Protein AF-D7M6C4-F1 (afdb_monomer)

Foldseek 3Di:
DDKDWDQDPNDIDIDDLDDDLDPVDPNVVSDDDDPDCVVQVAWAADDDPVCVVVCVVPNDDCVSHPDRDTWSDDPVPVPTDDD

InterPro domains:
  IPR002745 Phosphotransferase KptA/Tpt1 [PF01885] (8-78)
  IPR002745 Phosphotransferase KptA/Tpt1 [PTHR12684] (3-82)
  IPR042081 RNA 2'-phosphotransferase, C-terminal domain [G3DSA:3.20.170.30] (42-82)

Solvent-accessible surface area (backbone atoms only — not comparable to full-atom values): 5776 Å² total; per-residue (Å²): 134,63,68,49,77,47,77,58,98,88,43,83,44,77,42,73,73,70,86,70,82,58,85,88,57,69,59,71,82,75,54,82,85,79,89,49,68,83,80,50,81,43,76,40,71,90,78,60,77,90,48,47,68,58,32,76,73,68,46,87,71,42,75,89,42,88,60,74,74,67,28,73,56,53,86,82,46,92,82,49,71,83,125

Secondary structure (DSSP, 8-state):
--EEEEEETTEEEEEESS----TTS-GGGGS----SGGG-S--B----GGGHHHHHHH----TTSSS---BSS-TTSTT----

Radius of gyration: 15.75 Å; Cα contacts (8 Å, |Δi|>4): 76; chains: 1; bounding box: 35×25×39 Å

Sequence (83 aa):
TTFSLIDENGELLIRANQGHSITAVESEKLLKPILSPEEAPVCVHGTYKKNLESILSSGLKRMNRLHIHFSCGLPTDGEVIKA

Structure (mmCIF, N/CA/C/O backbone):
data_AF-D7M6C4-F1
#
_entry.id   AF-D7M6C4-F1
#
loop_
_atom_site.group_PDB
_atom_site.id
_atom_site.type_symbol
_atom_site.label_atom_id
_atom_site.label_alt_id
_atom_site.label_comp_id
_atom_site.label_asym_id
_atom_site.label_entity_id
_atom_site.label_seq_id
_atom_site.pdbx_PDB_ins_code
_atom_site.Cartn_x
_atom_site.Cartn_y
_atom_site.Cartn_z
_atom_site.occupancy
_atom_site.B_iso_or_equiv
_atom_site.auth_seq_id
_atom_site.auth_comp_id
_atom_site.auth_asym_id
_atom_site.auth_atom_id
_atom_site.pdbx_PDB_model_num
ATOM 1 N N . THR A 1 1 ? -4.751 13.979 3.482 1.00 51.91 1 THR A N 1
ATOM 2 C CA . THR A 1 1 ? -4.966 13.038 4.595 1.00 51.91 1 THR A CA 1
ATOM 3 C C . THR A 1 1 ? -6.417 13.087 4.982 1.00 51.91 1 THR A C 1
ATOM 5 O O . THR A 1 1 ? -6.903 14.163 5.296 1.00 51.91 1 THR A O 1
ATOM 8 N N . THR A 1 2 ? -7.118 11.966 4.865 1.00 67.75 2 THR A N 1
ATOM 9 C CA . THR A 1 2 ? -8.529 11.863 5.244 1.00 67.75 2 THR A CA 1
ATOM 10 C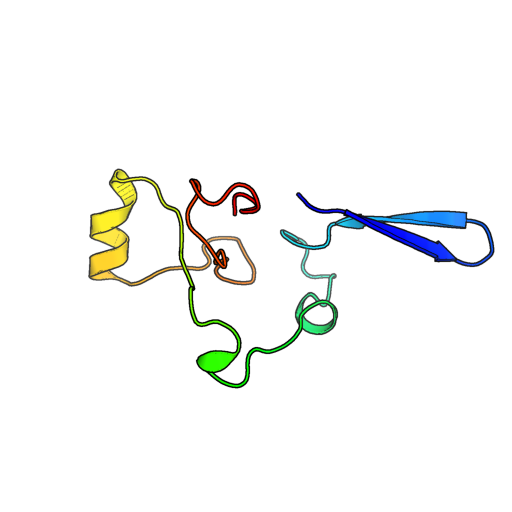 C . THR A 1 2 ? -8.612 11.567 6.736 1.00 67.75 2 THR A C 1
ATOM 12 O O . THR A 1 2 ? -7.873 10.713 7.238 1.00 67.75 2 THR A O 1
ATOM 15 N N . PHE A 1 3 ? -9.495 12.273 7.432 1.00 81.94 3 PHE A N 1
ATOM 16 C CA . PHE A 1 3 ? -9.743 12.096 8.857 1.00 81.94 3 PHE A CA 1
ATOM 17 C C . PHE A 1 3 ? -11.173 11.607 9.067 1.00 81.94 3 PHE A C 1
ATOM 19 O O . PHE A 1 3 ? -12.056 11.944 8.279 1.00 81.94 3 PHE A O 1
ATOM 26 N N . SER A 1 4 ? -11.389 10.830 10.123 1.00 83.44 4 SER A N 1
ATOM 27 C CA . SER A 1 4 ? -12.725 10.456 10.587 1.00 83.44 4 SER A CA 1
ATOM 28 C C . SER A 1 4 ? -12.965 11.016 11.980 1.00 83.44 4 SER A C 1
ATOM 30 O O . SER A 1 4 ? -12.041 11.063 12.794 1.00 83.44 4 SER A O 1
ATOM 32 N N . LEU A 1 5 ? -14.209 11.413 12.232 1.00 89.38 5 LEU A N 1
ATOM 33 C CA . LEU A 1 5 ? -14.700 11.810 13.545 1.00 89.38 5 LEU A CA 1
ATOM 34 C C . LEU A 1 5 ? -15.468 10.646 14.175 1.00 89.38 5 LEU A C 1
ATOM 36 O O . LEU A 1 5 ? -16.175 9.927 13.465 1.00 89.38 5 LEU A O 1
ATOM 40 N N . ILE A 1 6 ? -15.328 10.467 15.483 1.00 90.00 6 ILE A N 1
ATOM 41 C CA . ILE A 1 6 ? -16.112 9.516 16.274 1.00 90.00 6 ILE A CA 1
ATOM 42 C C . ILE A 1 6 ? -16.586 10.213 17.549 1.00 90.00 6 ILE A C 1
ATOM 44 O O . ILE A 1 6 ? -15.828 10.972 18.145 1.00 90.00 6 ILE A O 1
ATOM 48 N N . AS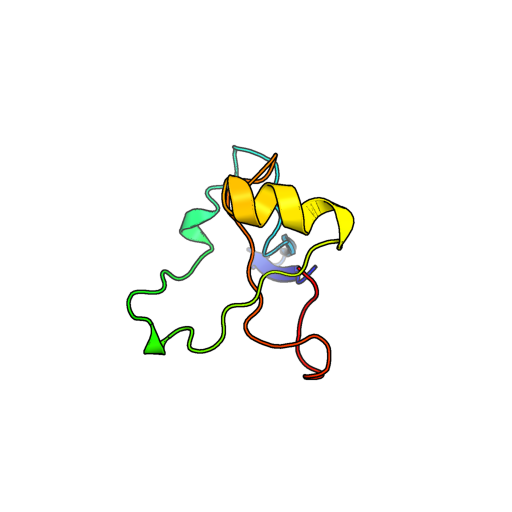P A 1 7 ? -17.845 10.000 17.922 1.00 91.62 7 ASP A N 1
ATOM 49 C CA . ASP A 1 7 ? -18.373 10.426 19.218 1.00 91.62 7 ASP A CA 1
ATOM 50 C C . ASP A 1 7 ? -18.247 9.248 20.184 1.00 91.62 7 ASP A C 1
ATOM 52 O O . ASP A 1 7 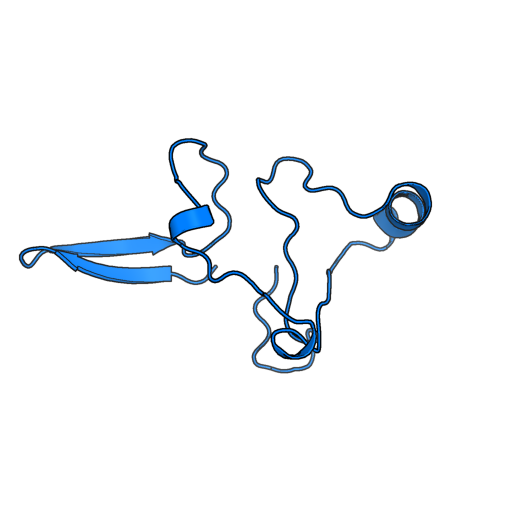? -18.805 8.175 19.930 1.00 91.62 7 ASP A O 1
ATOM 56 N N . GLU A 1 8 ? -17.480 9.427 21.255 1.00 91.25 8 GLU A N 1
ATOM 57 C CA . GLU A 1 8 ? -17.400 8.470 22.353 1.00 91.25 8 GLU A CA 1
ATOM 58 C C . GLU A 1 8 ? -17.828 9.165 23.644 1.00 91.25 8 GLU A C 1
ATOM 60 O O . GLU A 1 8 ? -17.145 10.045 24.158 1.00 91.25 8 GLU A O 1
ATOM 65 N N . ASN A 1 9 ? -18.977 8.749 24.185 1.00 89.75 9 ASN A N 1
ATOM 66 C CA . ASN A 1 9 ? -19.535 9.260 25.442 1.00 89.75 9 ASN A CA 1
ATOM 67 C C . ASN A 1 9 ? -19.750 10.790 25.471 1.00 89.75 9 ASN A C 1
ATOM 69 O O . ASN A 1 9 ? -19.634 11.403 26.532 1.00 89.75 9 ASN A O 1
ATOM 73 N N . GLY A 1 10 ? -20.090 11.407 24.332 1.00 91.31 10 GLY A N 1
ATOM 74 C CA . GLY A 1 10 ? -20.290 12.856 24.223 1.00 91.31 10 GLY A CA 1
ATOM 75 C C . GLY A 1 10 ? -19.003 13.659 24.023 1.00 91.31 10 GLY A C 1
ATOM 76 O O . GLY A 1 10 ? -19.053 14.891 24.008 1.00 91.31 10 GLY A O 1
ATOM 77 N N . GLU A 1 11 ? -17.860 12.990 23.852 1.00 92.25 11 GLU A N 1
ATOM 78 C CA . GLU A 1 11 ? -16.617 13.608 23.404 1.00 92.25 11 GLU A CA 1
ATOM 79 C C . GLU A 1 11 ? -16.380 13.320 21.919 1.00 92.25 11 GLU A C 1
ATOM 81 O O . GLU A 1 11 ? -16.390 12.173 21.466 1.00 92.25 11 GLU A O 1
ATOM 86 N N . LEU A 1 12 ? -16.133 14.384 21.151 1.00 93.56 12 LEU A N 1
ATOM 87 C CA . LEU A 1 12 ? -15.820 14.282 19.732 1.00 93.56 12 LEU A CA 1
ATOM 88 C C . LEU A 1 12 ? -14.317 14.049 19.542 1.00 93.56 12 LEU A C 1
ATOM 90 O O . LEU A 1 12 ? -13.497 14.933 19.798 1.00 93.56 12 LEU A O 1
ATOM 94 N N . LEU A 1 13 ? -13.961 12.874 1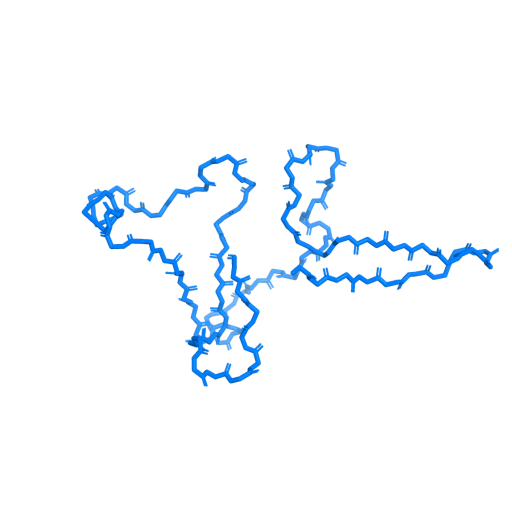9.035 1.00 91.38 13 LEU A N 1
ATOM 95 C CA . LEU A 1 13 ? -12.590 12.463 18.755 1.00 91.38 13 LEU A CA 1
ATOM 96 C C . LEU A 1 13 ? -12.323 12.474 17.244 1.00 91.38 13 LEU A C 1
ATOM 98 O O . LEU A 1 13 ? -13.212 12.215 16.433 1.00 91.38 13 LEU A O 1
ATOM 102 N N . ILE A 1 14 ? -11.075 12.743 16.851 1.00 90.25 14 ILE A N 1
ATOM 103 C CA . ILE A 1 14 ? -10.616 12.707 15.455 1.00 90.25 14 ILE A CA 1
ATOM 104 C C . ILE A 1 14 ? -9.472 11.711 15.296 1.00 90.25 14 ILE A C 1
ATOM 106 O O . ILE A 1 14 ? -8.575 11.635 16.135 1.00 90.25 14 ILE A O 1
ATOM 110 N N . ARG A 1 15 ? -9.457 10.979 14.180 1.00 85.19 15 ARG A N 1
ATOM 111 C CA . ARG A 1 15 ? -8.332 10.113 13.809 1.00 85.19 15 ARG A CA 1
ATOM 112 C C . ARG A 1 15 ? -7.943 10.271 12.349 1.00 85.19 15 ARG A C 1
ATOM 114 O O . ARG A 1 15 ? -8.786 10.542 11.495 1.00 85.19 15 ARG A O 1
ATOM 121 N N . ALA A 1 16 ? -6.667 10.043 12.055 1.00 79.75 16 ALA A N 1
ATOM 122 C CA . ALA A 1 16 ? -6.225 9.817 10.687 1.00 79.75 16 ALA A CA 1
ATOM 123 C C . ALA A 1 16 ? -6.677 8.423 10.233 1.00 79.75 16 ALA A C 1
ATOM 125 O O . ALA A 1 16 ? -6.609 7.460 10.994 1.00 79.75 16 ALA A O 1
ATOM 126 N N . ASN A 1 17 ? -7.131 8.304 8.986 1.00 73.88 17 ASN A N 1
ATOM 127 C CA . ASN A 1 17 ? -7.553 7.008 8.447 1.00 73.88 17 ASN A CA 1
ATOM 128 C C . ASN A 1 17 ? -6.401 6.222 7.814 1.00 73.88 17 ASN A C 1
ATOM 130 O O . ASN A 1 17 ? -6.514 5.014 7.644 1.00 73.88 17 ASN A O 1
ATOM 134 N N . GLN A 1 18 ? -5.304 6.894 7.452 1.00 69.06 18 GLN A N 1
ATOM 135 C CA . GLN A 1 18 ? -4.142 6.286 6.806 1.00 69.06 18 GLN A CA 1
ATOM 136 C C . GLN A 1 18 ? -2.852 7.056 7.098 1.00 69.06 18 GLN A C 1
ATOM 138 O O . GLN A 1 18 ? -2.884 8.243 7.424 1.00 69.06 18 GLN A O 1
ATOM 143 N N . GLY A 1 19 ? -1.711 6.394 6.874 1.00 70.56 19 GLY A N 1
ATOM 144 C CA . GLY A 1 19 ? -0.385 7.022 6.924 1.00 70.56 19 GLY A CA 1
ATOM 145 C C . GLY A 1 19 ? 0.279 7.014 8.301 1.00 70.56 19 GLY A C 1
ATOM 146 O O . GLY A 1 19 ? 1.140 7.849 8.562 1.00 70.56 19 GLY A O 1
ATOM 147 N N . HIS A 1 20 ? -0.106 6.085 9.176 1.00 73.56 20 HIS A N 1
ATOM 148 C CA . HIS A 1 20 ? 0.531 5.906 10.476 1.00 73.56 20 HIS A CA 1
ATOM 149 C C . HIS A 1 20 ? 1.955 5.351 10.320 1.00 73.56 20 HIS A C 1
ATOM 151 O O . HIS A 1 20 ? 2.183 4.373 9.610 1.00 73.56 20 HIS A O 1
ATOM 157 N N . SER A 1 21 ? 2.903 5.963 11.028 1.00 68.25 21 SER A N 1
ATOM 158 C CA . SER A 1 21 ? 4.280 5.4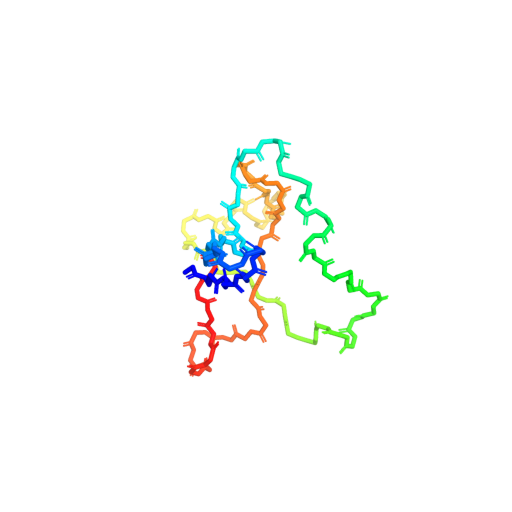62 11.180 1.00 68.25 21 SER A CA 1
ATOM 159 C C . SER A 1 21 ? 4.539 4.890 12.583 1.00 68.25 21 SER A C 1
ATOM 161 O O . SER A 1 21 ? 5.673 4.559 12.915 1.00 68.25 21 SER A O 1
ATOM 163 N N . ILE A 1 22 ? 3.502 4.818 13.424 1.00 76.25 22 ILE A N 1
ATOM 164 C CA . ILE A 1 22 ? 3.560 4.366 14.819 1.00 76.25 22 ILE A CA 1
ATOM 165 C C . ILE A 1 22 ? 3.138 2.895 14.869 1.00 76.25 22 ILE A C 1
ATOM 167 O O . ILE A 1 22 ? 2.097 2.536 14.328 1.00 76.25 22 ILE A O 1
ATOM 171 N N . THR A 1 23 ? 3.920 2.051 15.541 1.00 69.44 23 THR A N 1
ATOM 172 C CA . THR A 1 23 ? 3.704 0.592 15.603 1.00 69.44 23 THR A CA 1
ATOM 173 C C . THR A 1 23 ? 2.567 0.160 16.529 1.00 69.44 23 THR A C 1
ATOM 175 O O . THR A 1 23 ? 2.089 -0.960 16.412 1.00 69.44 23 THR A O 1
ATOM 178 N N . ALA A 1 24 ? 2.124 1.030 17.440 1.00 77.94 24 ALA A N 1
ATOM 179 C CA . ALA A 1 24 ? 1.025 0.749 18.366 1.00 77.94 24 ALA A CA 1
ATOM 180 C C . ALA A 1 24 ? -0.362 0.751 17.696 1.00 77.94 24 ALA A C 1
ATOM 182 O O . ALA A 1 24 ? -1.336 0.315 18.303 1.00 77.94 24 ALA A O 1
ATOM 183 N N . VAL A 1 25 ? -0.469 1.260 16.463 1.00 73.25 25 VAL A N 1
ATOM 184 C CA . VAL A 1 25 ? -1.724 1.259 15.707 1.00 73.25 25 VAL A CA 1
ATOM 185 C C . VAL A 1 25 ? -1.819 -0.039 14.919 1.00 73.25 25 VAL A C 1
ATOM 187 O O . VAL A 1 25 ? -1.058 -0.250 13.975 1.00 73.25 25 VAL A O 1
ATOM 190 N N . GLU A 1 26 ? -2.797 -0.873 15.268 1.00 75.69 26 GLU A N 1
ATOM 191 C CA . GLU A 1 26 ? -3.177 -2.057 14.493 1.00 75.69 26 GLU A CA 1
ATOM 192 C C . GLU A 1 26 ? -3.883 -1.630 13.199 1.00 75.69 26 GLU A C 1
ATOM 194 O O . GLU A 1 26 ? -5.112 -1.651 13.086 1.00 75.69 26 GLU A O 1
ATOM 199 N N . SER A 1 27 ? -3.092 -1.167 12.232 1.00 71.19 27 SER A N 1
ATOM 200 C CA . SER A 1 27 ? -3.585 -0.580 10.985 1.00 71.19 27 SER A CA 1
ATOM 201 C C . SER A 1 27 ? -4.449 -1.571 10.211 1.00 71.19 27 SER A C 1
ATOM 203 O O . SER A 1 27 ? -5.447 -1.173 9.624 1.00 71.19 27 SER A O 1
ATOM 205 N N . GLU A 1 28 ? -4.152 -2.864 10.296 1.00 74.31 28 GLU A N 1
ATOM 206 C CA . GLU A 1 28 ? -4.909 -3.949 9.677 1.00 74.31 28 GLU A CA 1
ATOM 207 C C . GLU A 1 28 ? -6.378 -3.985 10.130 1.00 74.31 28 GLU A C 1
ATOM 209 O O . GLU A 1 28 ? -7.250 -4.293 9.321 1.00 74.31 28 GLU A O 1
ATOM 214 N N . LYS A 1 29 ? -6.683 -3.604 11.381 1.00 79.50 29 LYS A N 1
ATOM 215 C CA . LYS A 1 29 ? -8.069 -3.517 11.886 1.00 79.50 29 LYS A CA 1
ATOM 216 C C . LYS A 1 29 ? -8.854 -2.344 11.290 1.00 79.50 29 LYS A C 1
ATOM 218 O O . LYS A 1 29 ? -10.076 -2.302 11.408 1.00 79.50 29 LYS A O 1
ATOM 223 N N . LEU A 1 30 ? -8.167 -1.377 10.683 1.00 75.94 30 LEU A N 1
ATOM 224 C CA . LEU A 1 30 ? -8.764 -0.186 10.072 1.00 75.94 30 LEU A CA 1
ATOM 225 C C . LEU A 1 30 ? -8.951 -0.330 8.555 1.00 75.94 30 LEU A C 1
ATOM 227 O O . LEU A 1 30 ? -9.514 0.567 7.925 1.00 75.94 30 LEU A O 1
ATOM 231 N N . LEU A 1 31 ? -8.475 -1.429 7.965 1.00 80.31 31 LEU A N 1
ATOM 232 C CA . LEU A 1 31 ? -8.490 -1.663 6.525 1.00 80.31 31 LEU A CA 1
ATOM 233 C C . LEU A 1 31 ? -9.496 -2.748 6.152 1.00 80.31 31 LEU A C 1
ATOM 235 O O . LEU A 1 31 ? -9.736 -3.693 6.899 1.00 80.31 31 LEU A O 1
ATOM 239 N N . LYS A 1 32 ? -10.054 -2.632 4.945 1.00 83.44 32 LYS A N 1
ATOM 240 C CA . LYS A 1 32 ? -10.821 -3.706 4.316 1.00 83.44 32 LYS A CA 1
ATOM 241 C C . LYS A 1 32 ? -9.888 -4.494 3.386 1.00 83.44 32 LYS A C 1
ATOM 243 O O . LYS A 1 32 ? -9.267 -3.870 2.524 1.00 83.44 32 LYS A O 1
ATOM 248 N N . PRO A 1 33 ? -9.777 -5.826 3.533 1.00 87.06 33 PRO A N 1
ATOM 249 C CA . PRO A 1 33 ? -8.992 -6.633 2.609 1.00 87.06 33 PRO A CA 1
ATOM 250 C C . PRO A 1 33 ? -9.639 -6.641 1.220 1.00 87.06 33 PRO A C 1
ATOM 252 O O . PRO A 1 33 ? -10.861 -6.695 1.108 1.00 87.06 33 PRO A O 1
ATOM 255 N N . ILE A 1 34 ? -8.799 -6.611 0.186 1.00 88.94 34 ILE A N 1
ATOM 256 C CA . ILE A 1 34 ? -9.180 -6.842 -1.211 1.00 88.94 34 ILE A CA 1
ATOM 257 C C . ILE A 1 34 ? -8.997 -8.337 -1.467 1.00 88.94 34 ILE A C 1
ATOM 259 O O . ILE A 1 34 ? -7.872 -8.835 -1.364 1.00 88.94 34 ILE A O 1
ATOM 263 N N . LEU A 1 35 ? -10.083 -9.057 -1.748 1.00 92.62 35 LEU A N 1
ATOM 264 C CA . LEU A 1 35 ? -10.052 -10.517 -1.922 1.00 92.62 35 LEU A CA 1
ATOM 265 C C . LEU A 1 35 ? -10.037 -10.940 -3.393 1.00 92.62 35 LEU A C 1
ATOM 267 O O . LEU A 1 35 ? -9.731 -12.092 -3.700 1.00 92.62 35 LEU A O 1
ATOM 271 N N . SER A 1 36 ? -10.346 -10.011 -4.294 1.00 94.38 36 SER A N 1
ATOM 272 C CA . SER A 1 36 ? -10.443 -10.252 -5.727 1.00 94.38 36 SER A CA 1
ATOM 273 C C . SER A 1 36 ? -9.982 -9.023 -6.528 1.00 94.38 36 SER A C 1
ATOM 275 O O . SER A 1 36 ? -10.143 -7.892 -6.058 1.00 94.38 36 SER A O 1
ATOM 277 N N . PRO A 1 37 ? -9.380 -9.192 -7.721 1.00 89.75 37 PRO A N 1
ATOM 278 C CA . PRO A 1 37 ? -8.993 -8.066 -8.577 1.00 89.75 37 PRO A CA 1
ATOM 279 C C . PRO A 1 37 ? -10.160 -7.135 -8.942 1.00 89.75 37 PRO A C 1
ATOM 281 O O . PRO A 1 37 ? -9.958 -5.939 -9.145 1.00 89.75 37 PRO A O 1
ATOM 284 N N . GLU A 1 38 ? -11.382 -7.662 -8.986 1.00 93.25 38 GLU A N 1
ATOM 285 C CA . GLU A 1 38 ? -12.606 -6.925 -9.303 1.00 93.25 38 GLU A CA 1
ATOM 286 C C . GLU A 1 38 ? -12.955 -5.868 -8.243 1.00 93.25 38 GL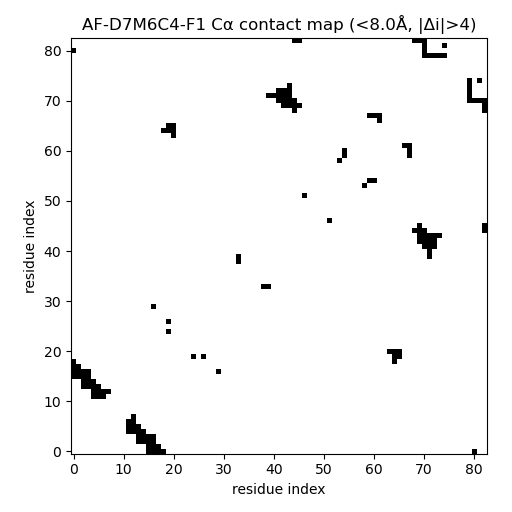U A C 1
ATOM 288 O O . GLU A 1 38 ? -13.612 -4.877 -8.557 1.00 93.25 38 GLU A O 1
ATOM 293 N N . GLU A 1 39 ? -12.495 -6.037 -7.000 1.00 90.69 39 GLU A N 1
ATOM 294 C CA . GLU A 1 39 ? -12.668 -5.047 -5.929 1.00 90.69 39 GLU A CA 1
ATOM 295 C C . GLU A 1 39 ? -11.739 -3.830 -6.080 1.00 90.69 39 GLU A C 1
ATOM 297 O O . GLU A 1 39 ? -12.000 -2.783 -5.484 1.00 90.69 39 GLU A O 1
ATOM 302 N N . ALA A 1 40 ? -10.666 -3.948 -6.868 1.00 89.75 40 ALA A N 1
ATOM 303 C CA . ALA A 1 40 ? -9.701 -2.879 -7.125 1.00 89.75 40 ALA A CA 1
ATOM 304 C C . ALA A 1 40 ? -9.223 -2.894 -8.593 1.00 89.75 40 ALA A C 1
ATOM 306 O O . ALA A 1 40 ? -8.040 -3.124 -8.861 1.00 89.75 40 ALA A O 1
ATOM 307 N N . PRO A 1 41 ? -10.124 -2.617 -9.557 1.00 90.12 41 PRO A N 1
ATOM 308 C CA . PRO A 1 41 ? -9.832 -2.733 -10.988 1.00 90.12 41 PRO A CA 1
ATOM 309 C C . PRO A 1 41 ? -8.786 -1.718 -11.473 1.00 90.12 41 PRO A C 1
ATOM 311 O O . PRO A 1 41 ? -8.128 -1.930 -12.490 1.00 90.12 41 PRO A O 1
ATOM 314 N N . VAL A 1 42 ? -8.615 -0.617 -10.737 1.00 89.12 42 VAL A N 1
ATOM 315 C CA . VAL A 1 42 ? -7.565 0.379 -10.947 1.00 89.12 42 VAL A CA 1
ATOM 316 C C . VAL A 1 42 ? -6.745 0.474 -9.667 1.00 89.12 42 VAL A C 1
ATOM 318 O O . VAL A 1 42 ? -7.280 0.719 -8.589 1.00 89.12 42 VAL A O 1
ATOM 321 N N . CYS A 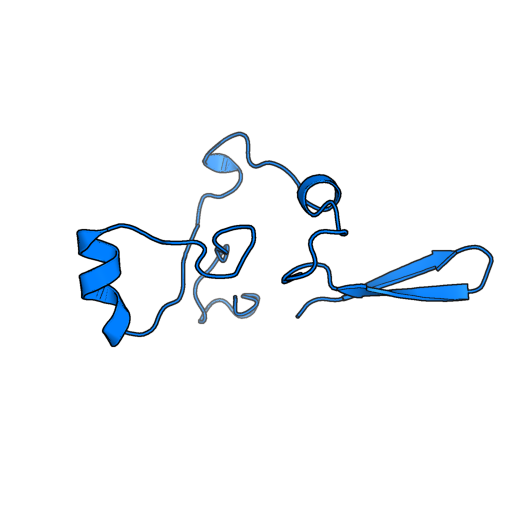1 43 ? -5.435 0.274 -9.790 1.00 90.75 43 CYS A N 1
ATOM 322 C CA . CYS A 1 43 ? -4.503 0.271 -8.669 1.00 90.75 43 CYS A CA 1
ATOM 323 C C . CYS A 1 43 ? -3.201 0.946 -9.108 1.00 90.75 43 CYS A C 1
ATOM 325 O O . CYS A 1 43 ? -2.352 0.336 -9.761 1.00 90.75 43 CYS A O 1
ATOM 327 N N . VAL A 1 44 ? -3.062 2.240 -8.811 1.00 92.31 44 VAL A N 1
ATOM 328 C CA . VAL A 1 44 ? -1.939 3.059 -9.290 1.00 92.31 44 VAL A CA 1
ATOM 329 C C . VAL A 1 44 ? -1.049 3.522 -8.144 1.00 92.31 44 VAL A C 1
ATOM 331 O O . VAL A 1 44 ? -1.525 3.898 -7.076 1.00 92.31 44 VAL A O 1
ATOM 334 N N . HIS A 1 45 ? 0.264 3.534 -8.370 1.00 92.25 45 HIS A N 1
ATOM 335 C CA . HIS A 1 45 ? 1.241 4.065 -7.422 1.00 92.25 45 HIS A CA 1
ATOM 336 C C . HIS A 1 45 ? 1.961 5.270 -8.030 1.00 92.25 45 HIS A C 1
ATOM 338 O O . HIS A 1 45 ? 2.733 5.136 -8.980 1.00 92.25 45 HIS A O 1
ATOM 344 N N . GLY A 1 46 ? 1.714 6.458 -7.478 1.00 90.62 46 GLY A N 1
ATOM 345 C CA . GLY A 1 46 ? 2.415 7.675 -7.879 1.00 90.62 46 GLY A CA 1
ATOM 346 C C . GLY A 1 46 ? 3.846 7.697 -7.340 1.00 90.62 46 GLY A C 1
ATOM 347 O O . GLY A 1 46 ? 4.072 7.457 -6.158 1.00 90.62 46 GLY A O 1
ATOM 348 N N . THR A 1 47 ? 4.823 8.020 -8.189 1.00 92.81 47 THR A N 1
ATOM 349 C CA . THR A 1 47 ? 6.230 8.151 -7.781 1.00 92.81 47 THR A CA 1
ATOM 350 C C . THR A 1 47 ? 6.952 9.227 -8.587 1.00 92.81 47 THR A C 1
ATOM 352 O O . THR A 1 47 ? 6.480 9.677 -9.631 1.00 92.81 47 THR A O 1
ATOM 355 N N . TYR A 1 48 ? 8.127 9.640 -8.115 1.00 94.62 48 TYR A N 1
ATOM 356 C CA . TYR A 1 48 ? 8.997 10.550 -8.854 1.00 94.62 48 TYR A CA 1
ATOM 357 C C . TYR A 1 48 ? 9.753 9.811 -9.959 1.00 94.62 48 TYR A C 1
ATOM 359 O O . TYR A 1 48 ? 10.251 8.709 -9.736 1.00 94.62 48 TYR A O 1
ATOM 367 N N . LYS A 1 49 ? 9.953 10.464 -11.113 1.00 96.12 49 LYS A N 1
ATOM 368 C CA . LYS A 1 49 ? 10.675 9.892 -12.268 1.00 96.12 49 LYS A CA 1
ATOM 369 C C . LYS A 1 49 ? 12.045 9.307 -11.897 1.00 96.12 49 LYS A C 1
ATOM 371 O O . LYS A 1 49 ? 12.400 8.242 -12.383 1.00 96.12 49 LYS A O 1
ATOM 376 N N . LYS A 1 50 ? 12.777 9.956 -10.984 1.00 97.38 50 LYS A N 1
ATOM 377 C CA . LYS A 1 50 ? 14.090 9.494 -10.494 1.00 97.38 50 LYS A CA 1
ATOM 378 C C . LYS A 1 50 ? 14.066 8.112 -9.821 1.00 97.38 50 LYS A C 1
ATOM 380 O O . LYS A 1 50 ? 15.099 7.467 -9.734 1.00 97.38 50 LYS A O 1
ATOM 385 N N . ASN A 1 51 ? 12.909 7.665 -9.333 1.00 96.19 51 ASN A N 1
ATOM 386 C CA . ASN A 1 51 ? 12.765 6.372 -8.667 1.00 96.19 51 ASN A CA 1
ATOM 387 C C . ASN A 1 51 ? 12.438 5.239 -9.654 1.00 96.19 51 ASN A C 1
ATOM 389 O O . ASN A 1 51 ? 12.455 4.078 -9.253 1.00 96.19 51 ASN A O 1
ATOM 393 N N . LEU A 1 52 ? 12.118 5.556 -10.917 1.00 96.44 52 LEU A N 1
ATOM 394 C CA . LEU A 1 52 ? 11.592 4.589 -11.882 1.00 96.44 52 LEU A CA 1
ATOM 395 C C . LEU A 1 52 ? 12.560 3.429 -12.128 1.00 96.44 52 LEU A C 1
ATOM 397 O O . LEU A 1 52 ? 12.144 2.280 -12.055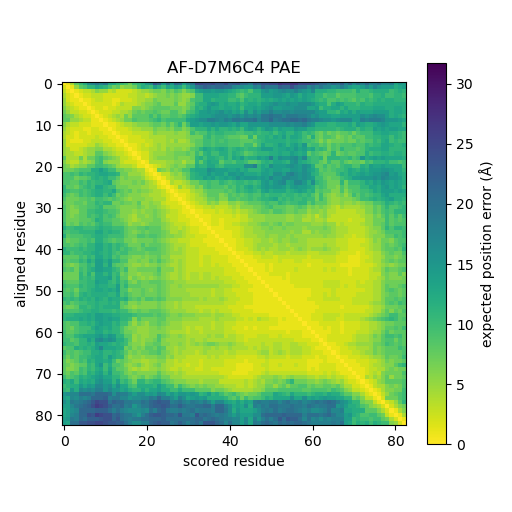 1.00 96.44 52 LEU A O 1
ATOM 401 N N . GLU A 1 53 ? 13.845 3.709 -12.352 1.00 97.94 53 GLU A N 1
ATOM 402 C CA . GLU A 1 53 ? 14.853 2.664 -12.592 1.00 97.94 53 GLU A CA 1
ATOM 403 C C . GLU A 1 53 ? 14.978 1.706 -11.401 1.00 97.94 53 GLU A C 1
ATOM 405 O O . GLU A 1 53 ? 14.989 0.488 -11.569 1.00 97.94 53 GLU A O 1
ATOM 410 N N . SER A 1 54 ? 14.983 2.243 -10.176 1.00 97.38 54 SER A N 1
ATOM 411 C CA . SER A 1 54 ? 15.030 1.428 -8.959 1.00 97.38 54 SER A CA 1
ATOM 412 C C . SER A 1 54 ? 13.779 0.555 -8.796 1.00 97.38 54 SER A C 1
ATOM 414 O O . SER A 1 54 ? 13.893 -0.604 -8.388 1.00 97.38 54 SER A O 1
ATOM 416 N N . ILE A 1 55 ? 12.602 1.085 -9.143 1.00 97.38 55 ILE A N 1
ATOM 417 C CA . ILE A 1 55 ? 11.328 0.356 -9.082 1.00 97.38 55 ILE A CA 1
ATOM 418 C C . ILE A 1 55 ? 11.275 -0.737 -10.153 1.00 97.38 55 ILE A C 1
ATOM 420 O O . ILE A 1 55 ? 10.871 -1.853 -9.847 1.00 97.38 55 ILE A O 1
ATOM 424 N N . LEU A 1 56 ? 11.722 -0.462 -11.381 1.00 97.12 56 LEU A N 1
ATOM 425 C CA . LEU A 1 56 ? 11.795 -1.471 -12.444 1.00 97.12 56 LEU A CA 1
ATOM 426 C C . LEU A 1 56 ? 12.787 -2.588 -12.101 1.00 97.12 56 LEU A C 1
ATOM 428 O O . LEU A 1 56 ? 12.538 -3.746 -12.417 1.00 97.12 56 LEU A O 1
ATOM 432 N N . SER A 1 57 ? 13.889 -2.252 -11.426 1.00 97.88 57 SER A N 1
ATOM 433 C CA . SER A 1 57 ? 14.902 -3.230 -11.030 1.00 97.88 57 SER A CA 1
ATOM 434 C C . SER A 1 57 ? 14.499 -4.076 -9.818 1.00 97.88 57 SER A C 1
ATOM 436 O O . SER A 1 57 ? 14.829 -5.258 -9.775 1.00 97.88 57 SER A O 1
ATOM 438 N N . SER A 1 58 ? 13.841 -3.487 -8.813 1.00 96.75 58 SER A N 1
ATOM 439 C CA . SER A 1 58 ? 13.653 -4.129 -7.498 1.00 96.75 58 SER A CA 1
ATOM 440 C C . SER A 1 58 ? 12.210 -4.180 -6.995 1.00 96.75 58 SER A C 1
ATOM 442 O O . SER A 1 58 ? 11.969 -4.647 -5.882 1.00 96.75 58 SER A O 1
ATOM 444 N N . GLY A 1 59 ? 11.256 -3.714 -7.799 1.00 96.88 59 GLY A N 1
ATOM 445 C CA . GLY A 1 59 ? 9.856 -3.577 -7.418 1.00 96.88 59 GLY A CA 1
ATOM 446 C C . GLY A 1 59 ? 9.589 -2.390 -6.486 1.00 96.88 59 GLY A C 1
ATOM 447 O O . GLY A 1 59 ? 10.486 -1.649 -6.074 1.00 96.88 59 GLY A O 1
ATOM 448 N N . LEU A 1 60 ? 8.311 -2.202 -6.148 1.00 96.25 60 LEU A N 1
ATOM 449 C CA . LEU A 1 60 ? 7.894 -1.224 -5.145 1.00 96.25 60 LEU A CA 1
ATOM 450 C C . LEU A 1 60 ? 8.318 -1.682 -3.745 1.00 96.25 60 LEU A C 1
ATOM 452 O O . LEU A 1 60 ? 8.203 -2.853 -3.390 1.00 96.25 60 LEU A O 1
ATOM 456 N N . LYS A 1 61 ? 8.765 -0.733 -2.920 1.00 93.31 61 LYS A N 1
ATOM 457 C CA . LYS A 1 61 ? 9.151 -0.971 -1.525 1.00 93.31 61 LYS A CA 1
ATOM 458 C C . LYS A 1 61 ? 8.296 -0.110 -0.609 1.00 93.31 61 LYS A C 1
ATOM 460 O O . LYS A 1 61 ? 8.064 1.061 -0.900 1.00 93.31 61 LYS A O 1
ATOM 465 N N . ARG A 1 62 ? 7.904 -0.657 0.546 1.00 87.88 62 ARG A N 1
ATOM 466 C CA . ARG A 1 62 ? 7.191 0.100 1.596 1.00 87.88 62 ARG A CA 1
ATOM 467 C C . ARG A 1 62 ? 8.024 1.248 2.184 1.00 87.88 62 ARG A C 1
ATOM 469 O O . ARG A 1 62 ? 7.476 2.168 2.784 1.00 87.88 62 ARG A O 1
ATOM 476 N N . MET A 1 63 ? 9.349 1.202 2.006 1.00 88.44 63 MET A N 1
ATOM 477 C CA . MET A 1 63 ? 10.303 2.112 2.645 1.00 88.44 63 MET A CA 1
ATOM 478 C C . MET A 1 63 ? 10.079 2.130 4.168 1.00 88.44 63 MET A C 1
ATOM 480 O O . MET A 1 63 ? 10.048 1.071 4.789 1.00 88.44 63 MET A O 1
ATOM 484 N N . ASN A 1 64 ? 9.875 3.305 4.765 1.00 84.06 64 ASN A N 1
ATOM 485 C CA . ASN A 1 64 ? 9.621 3.450 6.200 1.00 84.06 64 ASN A CA 1
ATOM 486 C C . ASN A 1 64 ? 8.137 3.281 6.585 1.00 84.06 64 ASN A C 1
ATOM 488 O O . ASN A 1 64 ? 7.797 3.466 7.749 1.00 84.06 64 ASN A O 1
ATOM 492 N N . ARG A 1 65 ? 7.243 2.962 5.637 1.00 78.88 65 ARG A N 1
ATOM 493 C CA . ARG A 1 65 ? 5.808 2.748 5.901 1.00 78.88 65 ARG A CA 1
ATOM 494 C C . ARG A 1 65 ? 5.511 1.284 6.220 1.00 78.88 65 ARG A C 1
ATOM 496 O O . ARG A 1 65 ? 6.326 0.403 5.937 1.00 78.88 65 ARG A O 1
ATOM 503 N N . LEU A 1 66 ? 4.328 1.029 6.779 1.00 79.12 66 LEU A N 1
ATOM 504 C CA . LEU A 1 66 ? 3.828 -0.324 7.043 1.00 79.12 66 LEU A CA 1
ATOM 505 C C . LEU A 1 66 ? 3.433 -1.048 5.747 1.00 79.12 66 LEU A C 1
ATOM 507 O O . LEU A 1 66 ? 3.847 -2.184 5.528 1.00 79.12 66 LEU A O 1
ATOM 511 N N . HIS A 1 67 ? 2.735 -0.356 4.840 1.00 83.81 67 HIS A N 1
ATOM 512 C CA . HIS A 1 67 ? 2.269 -0.907 3.564 1.00 83.81 67 HIS A CA 1
ATOM 513 C C . HIS A 1 67 ? 2.643 -0.003 2.380 1.00 83.81 67 HIS A C 1
ATOM 515 O O . HIS A 1 67 ? 2.934 1.185 2.545 1.00 83.81 67 HIS A O 1
ATOM 521 N N . ILE A 1 68 ? 2.628 -0.565 1.168 1.00 88.44 68 ILE A N 1
ATOM 522 C CA . ILE A 1 68 ? 2.706 0.211 -0.077 1.00 88.44 68 ILE A CA 1
ATOM 523 C C . ILE A 1 68 ? 1.316 0.789 -0.345 1.00 88.44 68 ILE A C 1
ATOM 525 O O . ILE A 1 68 ? 0.326 0.066 -0.309 1.00 88.44 68 ILE A O 1
ATOM 529 N N . HIS A 1 69 ? 1.243 2.096 -0.585 1.00 86.94 69 HIS A N 1
ATOM 530 C CA . HIS A 1 69 ? -0.021 2.786 -0.820 1.00 86.94 69 HIS A CA 1
ATOM 531 C C . HIS A 1 69 ? -0.311 2.875 -2.316 1.00 86.94 69 HIS A C 1
ATOM 533 O O . HIS A 1 69 ? 0.570 3.230 -3.105 1.00 86.94 69 HIS A O 1
ATOM 539 N N . PHE A 1 70 ? -1.561 2.611 -2.672 1.00 89.50 70 PHE A N 1
ATOM 540 C CA . PHE A 1 70 ? -2.084 2.741 -4.024 1.00 89.50 70 PHE A CA 1
ATOM 541 C C . PHE A 1 70 ? -3.283 3.688 -4.032 1.00 89.50 70 PHE A C 1
ATOM 543 O O . PHE A 1 70 ? -3.933 3.896 -3.007 1.00 89.50 70 PHE A O 1
ATOM 550 N N . SER A 1 71 ? -3.561 4.254 -5.199 1.00 87.25 71 SER A N 1
ATOM 551 C CA . SER A 1 71 ? -4.771 5.008 -5.505 1.00 87.25 71 SER A CA 1
ATOM 552 C C . SER A 1 71 ? -5.670 4.185 -6.430 1.00 87.25 71 SER A C 1
ATOM 554 O O . SER A 1 71 ? -5.177 3.416 -7.258 1.00 87.25 71 SER A O 1
ATOM 556 N N . CYS A 1 72 ? -6.982 4.382 -6.311 1.00 87.75 72 CYS A N 1
ATOM 557 C CA . CYS A 1 72 ? -8.000 3.782 -7.173 1.00 87.75 72 CYS A CA 1
ATOM 558 C C . CYS A 1 72 ? -8.238 4.550 -8.488 1.00 87.75 72 CYS A C 1
ATOM 560 O O . CYS A 1 72 ? -9.116 4.176 -9.256 1.00 87.75 72 CYS A O 1
ATOM 562 N N . GLY A 1 73 ? -7.477 5.613 -8.761 1.00 85.12 73 GLY A N 1
ATOM 563 C CA . GLY A 1 73 ? -7.640 6.431 -9.965 1.00 85.12 73 GLY A CA 1
ATOM 564 C C . GLY A 1 73 ? -6.436 7.318 -10.268 1.00 85.12 73 GLY A C 1
ATOM 565 O O . GLY A 1 73 ? -5.504 7.433 -9.457 1.00 85.12 73 GLY A O 1
ATOM 566 N N . LEU A 1 74 ? -6.460 7.954 -11.440 1.00 83.06 74 LEU A N 1
ATOM 567 C CA . LEU A 1 74 ? -5.435 8.895 -11.885 1.00 83.06 74 LEU A CA 1
ATOM 568 C C . LEU A 1 74 ? -5.645 10.283 -11.263 1.00 83.06 74 LEU A C 1
ATOM 570 O O . LEU A 1 74 ? -6.770 10.668 -10.976 1.00 83.06 74 LEU A O 1
ATOM 574 N N . PRO A 1 75 ? -4.592 11.109 -11.122 1.00 73.38 75 PRO A N 1
ATOM 575 C CA . PRO A 1 75 ? -4.727 12.457 -10.558 1.00 73.38 75 PRO A CA 1
ATOM 576 C C . PRO A 1 75 ? -5.722 13.379 -11.286 1.00 73.38 75 PRO A C 1
ATOM 578 O O . PRO A 1 75 ? -6.091 14.415 -10.744 1.00 73.38 75 PRO A O 1
ATOM 581 N N . THR A 1 76 ? -6.091 13.048 -12.526 1.00 75.38 76 THR A N 1
ATOM 582 C CA . THR A 1 76 ? -7.067 13.770 -13.355 1.00 75.38 76 THR A CA 1
ATOM 583 C C . THR A 1 76 ? -8.515 13.418 -13.032 1.00 75.38 76 THR A C 1
ATOM 585 O O . THR A 1 76 ? -9.415 14.168 -13.401 1.00 75.38 76 THR A O 1
ATOM 588 N N . ASP A 1 77 ? -8.738 12.305 -12.340 1.00 73.62 77 ASP A N 1
ATOM 589 C CA . ASP A 1 77 ? -10.050 11.869 -11.896 1.00 73.62 77 ASP A CA 1
ATOM 590 C C . ASP A 1 77 ? -10.298 12.625 -10.587 1.00 73.62 77 ASP A C 1
ATOM 592 O O . ASP A 1 77 ? -9.670 12.331 -9.573 1.00 73.62 77 ASP A O 1
ATOM 596 N N . GLY A 1 78 ? -11.116 13.681 -10.621 1.00 59.78 78 GLY A N 1
ATOM 597 C CA . GLY A 1 78 ? -11.229 14.720 -9.578 1.00 59.78 78 GLY A CA 1
ATOM 598 C C . GLY A 1 78 ? -11.558 14.267 -8.142 1.00 59.78 78 GLY A C 1
ATOM 599 O O . GLY A 1 78 ? -11.685 15.112 -7.261 1.00 59.78 78 GLY A O 1
ATOM 600 N N . GLU A 1 79 ? -11.657 12.963 -7.891 1.00 58.12 79 GLU A N 1
ATOM 601 C CA . GLU A 1 79 ? -11.892 12.322 -6.593 1.00 58.12 79 GLU A CA 1
ATOM 602 C C . GLU A 1 79 ? -10.641 11.626 -6.016 1.00 58.12 79 GLU A C 1
ATOM 604 O O . GLU A 1 79 ? -10.687 11.033 -4.936 1.00 58.12 79 GLU A O 1
ATOM 609 N N . VAL A 1 80 ? -9.494 11.699 -6.698 1.00 54.88 80 VAL A N 1
ATOM 610 C CA . VAL A 1 80 ? -8.294 10.963 -6.288 1.00 54.88 80 VAL A CA 1
ATOM 611 C C . VAL A 1 80 ? -7.525 11.676 -5.177 1.00 54.88 80 VAL A C 1
ATOM 613 O O . VAL A 1 80 ? -6.881 12.713 -5.358 1.00 54.88 80 VAL A O 1
ATOM 616 N N . ILE A 1 81 ? -7.538 11.053 -4.000 1.00 54.28 81 ILE A N 1
ATOM 617 C CA . ILE A 1 81 ?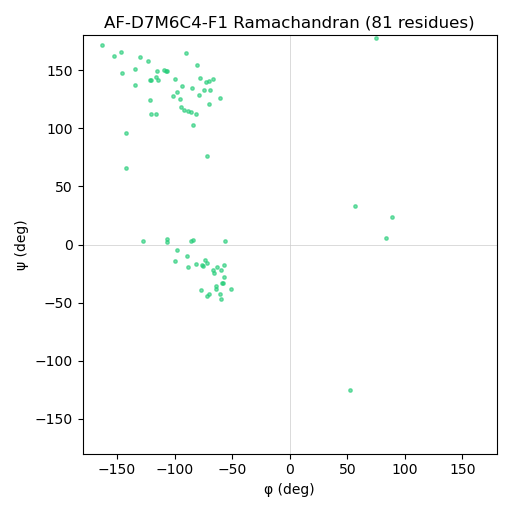 -6.722 11.447 -2.855 1.00 54.28 81 ILE A CA 1
ATOM 618 C C . ILE A 1 81 ? -5.257 11.116 -3.173 1.00 54.28 81 ILE A C 1
ATOM 620 O O . ILE A 1 81 ? -4.906 9.965 -3.426 1.00 54.28 81 ILE A O 1
ATOM 624 N N . LYS A 1 82 ? -4.384 12.128 -3.157 1.00 51.50 82 LYS A N 1
ATOM 625 C CA . LYS A 1 82 ? -2.936 11.940 -3.345 1.00 51.50 82 LYS A CA 1
ATOM 626 C C . LYS A 1 82 ? -2.376 11.034 -2.235 1.00 51.50 82 LYS A C 1
ATOM 628 O O . LYS A 1 82 ? -2.596 11.319 -1.056 1.00 51.50 82 LYS A O 1
ATOM 633 N N . ALA A 1 83 ? -1.689 9.961 -2.634 1.00 50.59 83 ALA A N 1
ATOM 634 C CA . ALA A 1 83 ? -1.047 8.980 -1.749 1.00 50.59 83 ALA A CA 1
ATOM 635 C C . ALA A 1 83 ? 0.183 9.535 -1.007 1.00 50.59 83 ALA A C 1
ATOM 637 O O . ALA A 1 83 ? 0.882 10.400 -1.584 1.00 50.59 83 ALA A O 1
#

Mean predicted aligned error: 7.96 Å

pLDDT: mean 83.51, std 12.1, range [50.59, 97.94]

Organism: Arabidopsis lyrata subsp. lyrata (NCBI:txid81972)